Protein AF-A0A9E2MH37-F1 (afdb_monomer)

Solvent-accessible surface area (backbone atoms only — not comparable to full-atom values): 10473 Å² total; per-residue (Å²): 138,88,81,86,79,82,86,85,79,84,89,82,86,85,84,82,79,88,88,83,89,82,84,88,80,89,83,83,90,79,82,88,80,90,77,91,71,89,68,90,74,70,80,74,76,79,73,67,48,68,71,55,47,51,51,52,42,48,53,53,42,53,53,43,52,52,53,42,52,54,51,50,53,52,41,57,53,45,51,58,47,42,74,74,39,64,91,50,74,65,30,55,50,49,54,51,50,44,55,54,50,52,52,49,44,52,53,46,51,49,52,47,54,52,47,52,50,52,53,51,50,55,51,52,53,52,52,52,53,52,51,52,54,49,52,62,59,67,69,58,78,76,77,78,82,86,86,73,88,79,84,86,84,77,91,81,90,80,135

Secondary structure (DSSP, 8-state):
-----PPP-----------------PPPP--------------------HHHHHHHHHHHHHHHHHHHHHHHHHHHHHHHHHHHSPTTHHHHHHHHHHHHHHHHHHHHHHHHHHHHHHHHHHHHHHHHHHHHHHHHHHT--------------------

Sequence (159 aa):
MLKHKAPFLAMLLISSAMVTGCSSHKAVPASQTETTRSIEKEKPVTSISVPAAAKEVTAKNTKLASNIADAQAKMAQLDAKIEQTPPGAEKAKLVKEEIVLEKHIEALRGKQIDNAKVYKEVGQENTKKLAKLREESAGNPRASEDKNGSAPDGNQTAG

Foldseek 3Di:
DDDDDDDDDDDDDDDDDDDDDDDDDDDDDDDDDDDDDDPPDDPPPCLCPLVNLVVVLVVLVVVLVVVLVVLVVVLVVLVVVLVVDDDDPVNVVSVVVSVVSVVVSVVSVVVNVVSVVVSVVSVVVVVVVVVVVVCVVVPDPPDDDDDDDDDDPDDDDDD

Nearest PDB structures (folds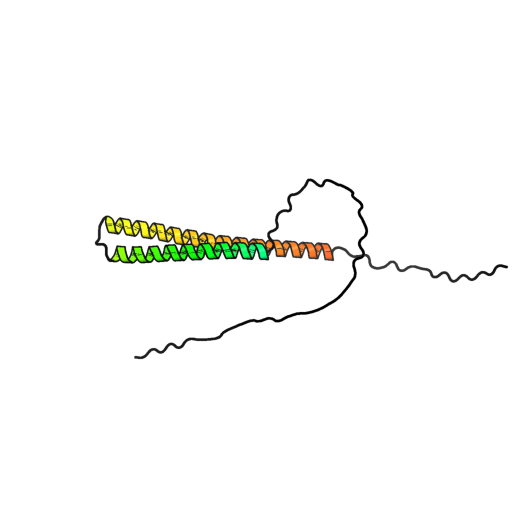eek):
  5j9q-assembly1_H  TM=7.935E-01  e=7.340E-01  Saccharomyces cerevisiae S288C
  4ilo-assembly1_A  TM=6.795E-01  e=1.631E+00  Chlamydia trachomatis L2/434/Bu
  6wa9-assembly1_N  TM=7.319E-01  e=3.014E+00  Chlamydia pneumoniae
  6g6w-assembly1_B  TM=4.743E-01  e=7.122E+00  Bos taurus

pLDDT: mean 71.61, std 22.78, range [35.25, 97.81]

Mean predicted aligned error: 18.94 Å

Radius of gyration: 34.15 Å; Cα contacts (8 Å, |Δi|>4): 41; chains: 1; bounding box: 87×54×104 Å

Structure (mmCIF, N/CA/C/O backbone):
data_AF-A0A9E2MH37-F1
#
_entry.id   AF-A0A9E2MH37-F1
#
loop_
_atom_site.group_PDB
_atom_site.id
_atom_site.type_symbol
_atom_site.label_atom_id
_atom_site.label_alt_id
_atom_site.label_comp_id
_atom_site.label_asym_id
_atom_site.label_entity_id
_atom_site.label_seq_id
_atom_site.pdbx_PDB_ins_code
_atom_site.Cartn_x
_atom_site.Cartn_y
_atom_site.Cartn_z
_atom_site.occupancy
_atom_site.B_iso_or_equiv
_atom_site.auth_seq_id
_atom_site.auth_comp_id
_atom_site.auth_asym_id
_atom_site.auth_atom_id
_atom_site.pdbx_PDB_model_num
ATOM 1 N N . MET A 1 1 ? 13.140 -26.621 29.641 1.00 43.19 1 MET A N 1
ATOM 2 C CA . MET A 1 1 ? 13.328 -26.927 28.204 1.00 43.19 1 MET A CA 1
ATOM 3 C C . MET A 1 1 ? 13.819 -25.669 27.494 1.00 43.19 1 MET A C 1
ATOM 5 O O . MET A 1 1 ? 13.011 -24.827 27.125 1.00 43.19 1 MET A O 1
ATOM 9 N N . LEU A 1 2 ? 15.141 -25.498 27.387 1.00 37.75 2 LEU A N 1
ATOM 10 C CA . LEU A 1 2 ? 15.773 -24.362 26.708 1.00 37.75 2 LEU A CA 1
ATOM 11 C C . LEU A 1 2 ? 15.747 -24.598 25.193 1.00 37.75 2 LEU A C 1
ATOM 13 O O . LEU A 1 2 ? 16.305 -25.581 24.714 1.00 37.75 2 LEU A O 1
ATOM 17 N N . LYS A 1 3 ? 15.120 -23.693 24.438 1.00 51.38 3 LYS A N 1
ATOM 18 C CA . LYS A 1 3 ? 15.239 -23.640 22.976 1.00 51.38 3 LYS A CA 1
ATOM 19 C C . LYS A 1 3 ? 16.159 -22.478 22.611 1.00 51.38 3 LYS A C 1
ATOM 21 O O . LYS A 1 3 ? 15.710 -21.344 22.486 1.00 51.38 3 LYS A O 1
ATOM 26 N N . HIS A 1 4 ? 17.444 -22.775 22.441 1.00 43.31 4 HIS A N 1
ATOM 27 C CA . HIS A 1 4 ? 18.365 -21.899 21.726 1.00 43.31 4 HIS A CA 1
ATOM 28 C C . HIS A 1 4 ? 18.006 -21.913 20.234 1.00 43.31 4 HIS A C 1
ATOM 30 O O . HIS A 1 4 ? 17.962 -22.973 19.613 1.00 43.31 4 HIS A O 1
ATOM 36 N N . LYS A 1 5 ? 17.773 -20.737 19.650 1.00 50.81 5 LYS A N 1
ATOM 37 C CA . LYS A 1 5 ? 17.870 -20.518 18.203 1.00 50.81 5 LYS A CA 1
ATOM 38 C C . LYS A 1 5 ? 18.915 -19.431 17.987 1.00 50.81 5 LYS A C 1
ATOM 40 O O . LYS A 1 5 ? 18.668 -18.268 18.286 1.00 50.81 5 LYS A O 1
ATOM 45 N N . ALA A 1 6 ? 20.099 -19.844 17.547 1.00 58.19 6 ALA A N 1
ATOM 46 C CA . ALA A 1 6 ? 21.148 -18.942 17.093 1.00 58.19 6 ALA A CA 1
ATOM 47 C C . ALA A 1 6 ? 20.837 -18.429 15.667 1.00 58.19 6 ALA A C 1
ATOM 49 O O . ALA A 1 6 ? 20.182 -19.141 14.899 1.00 58.19 6 ALA A O 1
ATOM 50 N N . PRO A 1 7 ? 21.298 -17.218 15.307 1.00 56.91 7 PRO A N 1
ATOM 51 C CA . PRO A 1 7 ? 21.114 -16.626 13.985 1.00 56.91 7 PRO A CA 1
ATOM 52 C C . PRO A 1 7 ? 22.139 -17.161 12.966 1.00 56.91 7 PRO A C 1
ATOM 54 O O . PRO A 1 7 ? 23.346 -17.089 13.184 1.00 56.91 7 PRO A O 1
ATOM 57 N N . PHE A 1 8 ? 21.652 -17.660 11.830 1.00 52.03 8 PHE A N 1
ATOM 58 C CA . PHE A 1 8 ? 22.404 -17.750 10.569 1.00 52.03 8 PHE A CA 1
ATOM 59 C C . PHE A 1 8 ? 22.256 -16.409 9.827 1.00 52.03 8 PHE A C 1
ATOM 61 O O . PHE A 1 8 ? 21.191 -15.808 9.912 1.00 52.03 8 PHE A O 1
ATOM 68 N N . LEU A 1 9 ? 23.149 -15.896 8.983 1.00 43.19 9 LEU A N 1
ATOM 69 C CA . LEU A 1 9 ? 24.560 -16.090 8.632 1.00 43.19 9 LEU A CA 1
ATOM 70 C C . LEU A 1 9 ? 24.765 -15.124 7.431 1.00 43.19 9 LEU A C 1
ATOM 72 O O . LEU A 1 9 ? 23.869 -14.998 6.601 1.00 43.19 9 LEU A O 1
ATOM 76 N N . ALA A 1 10 ? 25.947 -14.512 7.324 1.00 53.75 10 ALA A N 1
ATOM 77 C CA . ALA A 1 10 ? 26.584 -14.012 6.091 1.00 53.75 10 ALA A CA 1
ATOM 78 C C . ALA A 1 10 ? 26.027 -12.769 5.345 1.00 53.75 10 ALA A C 1
ATOM 80 O O . ALA A 1 10 ? 25.264 -12.834 4.387 1.00 53.75 10 ALA A O 1
ATOM 81 N N . MET A 1 11 ? 26.581 -11.624 5.748 1.00 48.88 11 MET A N 1
ATOM 82 C CA . MET A 1 11 ? 27.303 -10.629 4.933 1.00 48.88 11 MET A CA 1
ATOM 83 C C . MET A 1 11 ? 27.568 -10.983 3.445 1.00 48.88 11 MET A C 1
ATOM 85 O O . MET A 1 11 ? 28.256 -11.960 3.154 1.00 48.88 11 MET A O 1
ATOM 89 N N . LEU A 1 12 ? 27.161 -10.106 2.514 1.00 44.97 12 LEU A N 1
ATOM 90 C CA . LEU A 1 12 ? 27.757 -10.014 1.172 1.00 44.97 12 LEU A CA 1
ATOM 91 C C . LEU A 1 12 ? 27.866 -8.537 0.741 1.00 44.97 12 LEU A C 1
ATOM 93 O O . LEU A 1 12 ? 26.934 -7.957 0.187 1.00 44.97 12 LEU A O 1
ATOM 97 N N . LEU A 1 13 ? 29.014 -7.920 1.034 1.00 53.31 13 LEU A N 1
ATOM 98 C CA . LEU A 1 13 ? 29.428 -6.633 0.468 1.00 53.31 13 LEU A CA 1
ATOM 99 C C . LEU A 1 13 ? 30.118 -6.901 -0.871 1.00 53.31 13 LEU A C 1
ATOM 101 O O . LEU A 1 13 ? 31.228 -7.428 -0.892 1.00 53.31 13 LEU A O 1
ATOM 105 N N . ILE A 1 14 ? 29.487 -6.522 -1.981 1.00 59.81 14 ILE A N 1
ATOM 106 C CA . ILE A 1 14 ? 30.156 -6.487 -3.285 1.00 59.81 14 ILE A CA 1
ATOM 107 C C . ILE A 1 14 ? 30.589 -5.045 -3.546 1.00 59.81 14 ILE A C 1
ATOM 109 O O . ILE A 1 14 ? 29.837 -4.226 -4.069 1.00 59.81 14 ILE A O 1
ATOM 113 N N . SER A 1 15 ? 31.824 -4.753 -3.146 1.00 46.28 15 SER A N 1
ATOM 114 C CA . SER A 1 15 ? 32.597 -3.615 -3.631 1.00 46.28 15 SER A CA 1
ATOM 115 C C . SER A 1 15 ? 33.253 -4.020 -4.948 1.00 46.28 15 SER A C 1
ATOM 117 O O . SER A 1 15 ? 34.072 -4.938 -4.966 1.00 46.28 15 SER A O 1
ATOM 119 N N . SER A 1 16 ? 32.937 -3.338 -6.046 1.00 58.25 16 SER A N 1
ATOM 120 C CA . SER A 1 16 ? 33.709 -3.451 -7.287 1.00 58.25 16 SER A CA 1
ATOM 121 C C . SER A 1 16 ? 34.415 -2.135 -7.568 1.00 58.25 16 SER A C 1
ATOM 123 O O . SER A 1 16 ? 33.797 -1.085 -7.732 1.00 58.25 16 SER A O 1
ATOM 125 N N . ALA A 1 17 ? 35.738 -2.240 -7.545 1.00 51.97 17 ALA A N 1
ATOM 126 C CA . ALA A 1 17 ? 36.703 -1.193 -7.780 1.00 51.97 17 ALA A CA 1
ATOM 127 C C . ALA A 1 17 ? 36.814 -0.819 -9.268 1.00 51.97 17 ALA A C 1
ATOM 129 O O . ALA A 1 17 ? 36.586 -1.634 -10.156 1.00 51.97 17 ALA A O 1
ATOM 130 N N . MET A 1 18 ? 37.184 0.446 -9.458 1.00 50.47 18 MET A N 1
ATOM 131 C CA . MET A 1 18 ? 37.967 1.080 -10.526 1.00 50.47 18 MET A CA 1
ATOM 132 C C . MET A 1 18 ? 38.245 0.317 -11.832 1.00 50.47 18 MET A C 1
ATOM 134 O O . MET A 1 18 ? 38.876 -0.735 -11.837 1.00 50.47 18 MET A O 1
ATOM 138 N N . VAL A 1 19 ? 37.970 1.001 -12.950 1.00 51.16 19 VAL A N 1
ATOM 139 C CA . VAL A 1 19 ? 38.765 0.894 -14.183 1.00 51.16 19 VAL A CA 1
ATOM 140 C C . VAL A 1 19 ? 39.130 2.305 -14.654 1.00 51.16 19 VAL A C 1
ATOM 142 O O . VAL A 1 19 ? 38.273 3.178 -14.782 1.00 51.16 19 VAL A O 1
ATOM 145 N N . THR A 1 20 ? 40.427 2.499 -14.871 1.00 55.19 20 THR A N 1
ATOM 146 C CA . THR A 1 20 ? 41.116 3.722 -15.303 1.00 55.19 20 THR A CA 1
ATOM 147 C C . THR A 1 20 ? 41.512 3.608 -16.782 1.00 55.19 20 THR A C 1
ATOM 149 O O . THR A 1 20 ? 41.825 2.511 -17.235 1.00 55.19 20 THR A O 1
ATOM 152 N N . GLY A 1 21 ? 41.630 4.750 -17.476 1.00 42.91 21 GLY A N 1
ATOM 153 C CA . GLY A 1 21 ? 42.411 4.925 -18.721 1.00 42.91 21 GLY A CA 1
ATOM 154 C C . GLY A 1 21 ? 41.596 4.758 -20.012 1.00 42.91 21 GLY A C 1
ATOM 155 O O . GLY A 1 21 ? 40.699 3.934 -20.063 1.00 42.91 21 GLY A O 1
ATOM 156 N N . CYS A 1 22 ? 41.791 5.494 -21.110 1.00 41.84 22 CYS A N 1
ATOM 157 C CA . CYS A 1 22 ? 42.928 6.258 -21.635 1.00 41.84 22 CYS A CA 1
ATOM 158 C C . CYS A 1 22 ? 42.378 7.296 -22.651 1.00 41.84 22 CYS A C 1
ATOM 160 O O . CYS A 1 22 ? 41.417 7.016 -23.354 1.00 41.84 22 CYS A O 1
ATOM 162 N N . SER A 1 23 ? 42.860 8.541 -22.642 1.00 38.47 23 SER A N 1
ATOM 163 C CA . SER A 1 23 ? 43.873 9.087 -23.571 1.00 38.47 23 SER A CA 1
ATOM 164 C C . SER A 1 23 ? 43.303 9.831 -24.793 1.00 38.47 23 SER A C 1
ATOM 166 O O . SER A 1 23 ? 42.670 9.257 -25.669 1.00 38.47 23 SER A O 1
ATOM 168 N N . SER A 1 24 ? 43.593 11.135 -24.793 1.00 48.75 24 SER A N 1
ATOM 169 C CA . SER A 1 24 ? 43.932 12.041 -25.898 1.00 48.75 24 SER A CA 1
ATOM 170 C C . SER A 1 24 ? 43.345 11.828 -27.300 1.00 48.75 24 SER A C 1
ATOM 172 O O . SER A 1 24 ? 43.798 10.971 -28.048 1.00 48.75 24 SER A O 1
ATOM 174 N N . HIS A 1 25 ? 42.570 12.818 -27.758 1.00 41.16 25 HIS A N 1
ATOM 175 C CA . HIS A 1 25 ? 42.957 13.565 -28.960 1.00 41.16 25 HIS A CA 1
ATOM 176 C C . HIS A 1 25 ? 42.370 14.986 -28.960 1.00 41.16 25 HIS A C 1
ATOM 178 O O . HIS A 1 25 ? 41.206 15.202 -28.635 1.00 41.16 25 HIS A O 1
ATOM 184 N N . LYS A 1 26 ? 43.225 15.958 -29.303 1.00 41.94 26 LYS A N 1
ATOM 185 C CA . LYS A 1 26 ? 42.907 17.380 -29.496 1.00 41.94 26 LYS A CA 1
ATOM 186 C C . LYS A 1 26 ? 41.734 17.568 -30.469 1.00 41.94 26 LYS A C 1
ATOM 188 O O . LYS A 1 26 ? 41.799 17.062 -31.585 1.00 41.94 26 LYS A O 1
ATOM 193 N N . ALA A 1 27 ? 40.754 18.388 -30.094 1.00 35.25 27 ALA A N 1
ATOM 194 C CA . ALA A 1 27 ? 39.789 18.971 -31.023 1.00 35.25 27 ALA A CA 1
ATOM 195 C C . ALA A 1 27 ? 40.255 20.379 -31.431 1.00 35.25 27 ALA A C 1
ATOM 197 O O . ALA A 1 27 ? 40.426 21.257 -30.585 1.00 35.25 27 ALA A O 1
ATOM 198 N N . VAL A 1 28 ? 40.480 20.573 -32.729 1.00 39.53 28 VAL A N 1
ATOM 199 C CA . VAL A 1 28 ? 40.581 21.887 -33.381 1.00 39.53 28 VAL A CA 1
ATOM 200 C C . VAL A 1 28 ? 39.150 22.361 -33.680 1.00 39.53 28 VAL A C 1
ATOM 202 O O . VAL A 1 28 ? 38.381 21.564 -34.220 1.00 39.53 28 VAL A O 1
ATOM 205 N N . PRO A 1 29 ? 38.755 23.607 -33.354 1.00 52.06 29 PRO A N 1
ATOM 206 C CA . PRO A 1 29 ? 37.432 24.125 -33.677 1.00 52.06 29 PRO A CA 1
ATOM 207 C C . PRO A 1 29 ? 37.466 24.916 -34.994 1.00 52.06 29 PRO A C 1
ATOM 209 O O . PRO A 1 29 ? 38.261 25.837 -35.150 1.00 52.06 29 PRO A O 1
ATOM 212 N N . ALA A 1 30 ? 36.577 24.589 -35.928 1.00 41.38 30 ALA A N 1
ATOM 213 C CA . ALA A 1 30 ? 36.190 25.459 -37.042 1.00 41.38 30 ALA A CA 1
ATOM 214 C C . ALA A 1 30 ? 34.795 25.009 -37.498 1.00 41.38 30 ALA A C 1
ATOM 216 O O . ALA A 1 30 ? 34.605 23.878 -37.922 1.00 41.38 30 ALA A O 1
ATOM 217 N N . SER A 1 31 ? 33.761 25.758 -37.131 1.00 36.47 31 SER A N 1
ATOM 218 C CA . SER A 1 31 ? 33.205 26.870 -37.912 1.00 36.47 31 SER A CA 1
ATOM 219 C C . SER A 1 31 ? 32.026 26.391 -38.757 1.00 36.47 31 SER A C 1
ATOM 221 O O . SER A 1 31 ? 32.185 25.759 -39.793 1.00 36.47 31 SER A O 1
ATOM 223 N N . GLN A 1 32 ? 30.850 26.694 -38.211 1.00 49.16 32 GLN A N 1
ATOM 224 C CA . GLN A 1 32 ? 29.561 26.971 -38.838 1.00 49.16 32 GLN A CA 1
ATOM 225 C C . GLN A 1 32 ? 29.424 26.693 -40.343 1.00 49.16 32 GLN A C 1
ATOM 227 O O . GLN A 1 32 ? 30.044 27.347 -41.175 1.00 49.16 32 GLN A O 1
ATOM 232 N N . THR A 1 33 ? 28.441 25.860 -40.673 1.00 37.53 33 THR A N 1
ATOM 233 C CA . THR A 1 33 ? 27.469 26.202 -41.716 1.00 37.53 33 THR A CA 1
ATOM 234 C C . THR A 1 33 ? 26.076 25.948 -41.151 1.00 37.53 33 THR A C 1
ATOM 236 O O . THR A 1 33 ? 25.713 24.826 -40.801 1.00 37.53 33 THR A O 1
ATOM 239 N N . GLU A 1 34 ? 25.317 27.028 -40.987 1.00 45.56 34 GLU A N 1
ATOM 240 C CA . GLU A 1 34 ? 23.876 26.963 -40.799 1.00 45.56 34 GLU A CA 1
ATOM 241 C C . GLU A 1 34 ? 23.245 26.352 -42.053 1.00 45.56 34 GLU A C 1
ATOM 243 O O . GLU A 1 34 ? 23.483 26.790 -43.177 1.00 45.56 34 GLU A O 1
ATOM 248 N N . THR A 1 35 ? 22.391 25.353 -41.869 1.00 36.28 35 THR A N 1
ATOM 249 C CA . THR A 1 35 ? 21.273 25.114 -42.779 1.00 36.28 35 THR A CA 1
ATOM 250 C C . THR A 1 35 ? 20.094 24.680 -41.935 1.00 36.28 35 THR A C 1
ATOM 252 O O . THR A 1 35 ? 19.975 23.540 -41.488 1.00 36.28 35 THR A O 1
ATOM 255 N N . THR A 1 36 ? 19.227 25.652 -41.692 1.00 46.25 36 THR A N 1
ATOM 256 C CA . THR A 1 36 ? 17.912 25.495 -41.097 1.00 46.25 36 THR A CA 1
ATOM 257 C C . THR A 1 36 ? 17.077 24.594 -42.000 1.00 46.25 36 THR A C 1
ATOM 259 O O . THR A 1 36 ? 16.670 24.985 -43.092 1.00 46.25 36 THR A O 1
ATOM 262 N N . ARG A 1 37 ? 16.779 23.382 -41.533 1.00 41.44 37 ARG A N 1
ATOM 263 C CA . ARG A 1 37 ? 15.607 22.637 -41.990 1.00 41.44 37 ARG A CA 1
ATOM 264 C C . ARG A 1 37 ? 14.744 22.378 -40.767 1.00 41.44 37 ARG A C 1
ATOM 266 O O . ARG A 1 37 ? 15.062 21.517 -39.953 1.00 41.44 37 ARG A O 1
ATOM 273 N N . SER A 1 38 ? 13.682 23.169 -40.631 1.00 46.72 38 SER A N 1
ATOM 274 C CA . SER A 1 38 ? 12.602 22.906 -39.684 1.00 46.72 38 SER A CA 1
ATOM 275 C C . SER A 1 38 ? 12.079 21.494 -39.913 1.00 46.72 38 SER A C 1
ATOM 277 O O . SER A 1 38 ? 11.436 21.222 -40.926 1.00 46.72 38 SER A O 1
ATOM 279 N N . ILE A 1 39 ? 12.358 20.603 -38.967 1.00 49.25 39 ILE A N 1
ATOM 280 C CA . ILE A 1 39 ? 11.606 19.368 -38.783 1.00 49.25 39 ILE A CA 1
ATOM 281 C C . ILE A 1 39 ? 10.730 19.608 -37.556 1.00 49.25 39 ILE A C 1
ATOM 283 O O . ILE A 1 39 ? 11.058 19.249 -36.429 1.00 49.25 39 ILE A O 1
ATOM 287 N N . GLU A 1 40 ? 9.617 20.302 -37.774 1.00 48.38 40 GLU A N 1
ATOM 288 C CA . GLU A 1 40 ? 8.468 20.179 -36.889 1.00 48.38 40 GLU A CA 1
ATOM 289 C C . GLU A 1 40 ? 7.845 18.809 -37.184 1.00 48.38 40 GLU A C 1
ATOM 291 O O . GLU A 1 40 ? 7.223 18.636 -38.230 1.00 48.38 40 GLU A O 1
ATOM 296 N N . LYS A 1 41 ? 8.152 17.831 -36.318 1.00 46.25 41 LYS A N 1
ATOM 297 C CA . LYS A 1 41 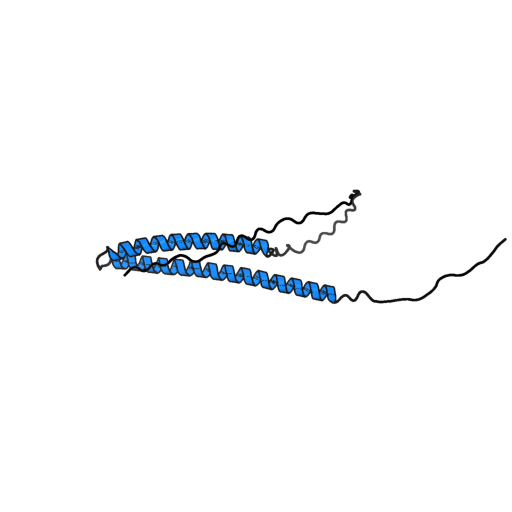? 7.634 16.447 -36.166 1.00 46.25 41 LYS A CA 1
ATOM 298 C C . LYS A 1 41 ? 8.831 15.622 -35.683 1.00 46.25 41 LYS A C 1
ATOM 300 O O . LYS A 1 41 ? 9.810 15.493 -36.394 1.00 46.25 41 LYS A O 1
ATOM 305 N N . GLU A 1 42 ? 8.898 15.084 -34.483 1.00 39.97 42 GLU A N 1
ATOM 306 C CA . GLU A 1 42 ? 7.895 14.673 -33.517 1.00 39.97 42 GLU A CA 1
ATOM 307 C C . GLU A 1 42 ? 8.454 15.022 -32.133 1.00 39.97 42 GLU A C 1
ATOM 309 O O . GLU A 1 42 ? 9.674 15.074 -31.950 1.00 39.97 42 GLU A O 1
ATOM 314 N N . LYS A 1 43 ? 7.591 15.245 -31.133 1.00 39.62 43 LYS A N 1
ATOM 315 C CA . LYS A 1 43 ? 8.041 15.163 -29.736 1.00 39.62 43 LYS A CA 1
ATOM 316 C C . LYS A 1 43 ? 8.866 13.878 -29.618 1.00 39.62 43 LYS A C 1
ATOM 318 O O . LYS A 1 43 ? 8.321 12.837 -29.993 1.00 39.62 43 LYS A O 1
ATOM 323 N N . PRO A 1 44 ? 10.115 13.904 -29.116 1.00 39.09 44 PRO A N 1
ATOM 324 C CA . PRO A 1 44 ? 10.776 12.659 -28.783 1.00 39.09 44 PRO A CA 1
ATOM 325 C C . PRO A 1 44 ? 9.819 11.946 -27.838 1.00 39.09 44 PRO A C 1
ATOM 327 O O . PRO A 1 44 ? 9.481 12.484 -26.782 1.00 39.09 44 PRO A O 1
ATOM 330 N N . VAL A 1 45 ? 9.297 10.791 -28.263 1.00 47.50 45 VAL A N 1
ATOM 331 C CA . VAL A 1 45 ? 8.659 9.858 -27.344 1.00 47.50 45 VAL A CA 1
ATOM 332 C C . VAL A 1 45 ? 9.716 9.678 -26.281 1.00 47.50 45 VAL A C 1
ATOM 334 O O . VAL A 1 45 ? 10.787 9.146 -26.573 1.00 47.50 45 VAL A O 1
ATOM 337 N N . THR A 1 46 ? 9.478 10.259 -25.109 1.00 44.12 46 THR A N 1
ATOM 338 C CA . THR A 1 46 ? 10.405 10.226 -23.994 1.00 44.12 46 THR A CA 1
ATOM 339 C C . THR A 1 46 ? 10.446 8.770 -23.572 1.00 44.12 46 THR A C 1
ATOM 341 O O . THR A 1 46 ? 9.692 8.335 -22.708 1.00 44.12 46 THR A O 1
ATOM 344 N N . SER A 1 47 ? 11.252 7.969 -24.267 1.00 52.19 47 SER A N 1
ATOM 345 C CA . SER A 1 47 ? 11.552 6.608 -23.892 1.00 52.19 47 SER A CA 1
ATOM 346 C C . SER A 1 47 ? 12.319 6.765 -22.600 1.00 52.19 47 SER A C 1
ATOM 348 O O . SER A 1 47 ? 13.516 7.062 -22.605 1.00 52.19 47 SER A O 1
ATOM 350 N N . ILE A 1 48 ? 11.593 6.703 -21.488 1.00 56.81 48 ILE A N 1
ATOM 351 C CA . ILE A 1 48 ? 12.184 6.705 -20.166 1.00 56.81 48 ILE A CA 1
ATOM 352 C C . ILE A 1 48 ? 13.210 5.576 -20.208 1.00 56.81 48 ILE A C 1
ATOM 354 O O . ILE A 1 48 ? 12.866 4.412 -20.426 1.00 56.81 48 ILE A O 1
ATOM 358 N N . SER A 1 49 ? 14.488 5.935 -20.106 1.00 65.69 49 SER A N 1
ATOM 359 C CA . SER A 1 49 ? 15.553 4.945 -20.101 1.00 65.69 49 SER A CA 1
ATOM 360 C C . SER A 1 49 ? 15.291 3.974 -18.947 1.00 65.69 49 SER A C 1
ATOM 362 O O . SER A 1 49 ? 14.778 4.380 -17.902 1.00 65.69 49 SER A O 1
ATOM 364 N N . VAL A 1 50 ? 15.630 2.689 -19.105 1.00 68.00 50 VAL A N 1
ATOM 365 C CA . VAL A 1 50 ? 15.449 1.680 -18.038 1.00 68.00 50 VAL A CA 1
ATOM 366 C C . VAL A 1 50 ? 15.940 2.186 -16.665 1.00 68.00 50 VAL A C 1
ATOM 368 O O . VAL A 1 50 ? 15.214 2.008 -15.686 1.00 68.00 50 VAL A O 1
ATOM 371 N N . PRO A 1 51 ? 17.085 2.898 -16.559 1.00 74.38 51 PRO A N 1
ATOM 372 C CA . PRO A 1 51 ? 17.521 3.487 -15.292 1.00 74.38 51 PRO A CA 1
ATOM 373 C C . PRO A 1 51 ? 16.581 4.560 -14.723 1.00 74.38 51 PRO A C 1
ATOM 375 O O . PRO A 1 51 ? 16.410 4.640 -13.508 1.00 74.38 51 PRO A O 1
ATOM 378 N N . ALA A 1 52 ? 15.972 5.397 -15.567 1.00 75.19 52 ALA A N 1
ATOM 379 C CA . ALA A 1 52 ? 15.015 6.410 -15.129 1.00 75.19 52 ALA A CA 1
ATOM 380 C C . ALA A 1 52 ? 13.690 5.773 -14.670 1.00 75.19 52 ALA A C 1
ATOM 382 O O . ALA A 1 52 ? 13.175 6.136 -13.612 1.00 75.19 52 ALA A O 1
ATOM 383 N N . ALA A 1 53 ? 13.209 4.749 -15.383 1.00 75.62 53 ALA A N 1
ATOM 384 C CA . ALA A 1 53 ? 12.017 3.992 -15.002 1.00 75.62 53 ALA A CA 1
ATOM 385 C C . ALA A 1 53 ? 12.237 3.223 -13.688 1.00 75.62 53 ALA A C 1
ATOM 387 O O . ALA A 1 53 ? 11.362 3.208 -12.825 1.00 75.62 53 ALA A O 1
ATOM 388 N N . ALA A 1 54 ? 13.432 2.649 -13.492 1.00 80.94 54 ALA A N 1
ATOM 389 C CA . ALA A 1 54 ? 13.812 1.979 -12.248 1.00 80.94 54 ALA A CA 1
ATOM 390 C C . ALA A 1 54 ? 13.761 2.934 -11.047 1.00 80.94 54 ALA A C 1
ATOM 392 O O . ALA A 1 54 ? 13.195 2.597 -10.004 1.00 80.94 54 ALA A O 1
ATOM 393 N N . LYS A 1 55 ? 14.327 4.140 -11.190 1.00 86.38 55 LYS A N 1
ATOM 394 C CA . LYS A 1 55 ? 14.335 5.155 -10.126 1.00 86.38 55 LYS A CA 1
ATOM 395 C C . LYS A 1 55 ? 12.926 5.621 -9.771 1.00 86.38 55 LYS A C 1
ATOM 397 O O . LYS A 1 55 ? 12.600 5.717 -8.590 1.00 86.38 55 LYS A O 1
ATOM 402 N N . GLU A 1 56 ? 12.088 5.870 -10.772 1.00 86.75 56 GLU A N 1
ATOM 403 C CA . GLU A 1 56 ? 10.706 6.300 -10.561 1.00 86.75 56 GLU A CA 1
ATOM 404 C C . GLU A 1 56 ? 9.866 5.214 -9.872 1.00 86.75 56 GLU A C 1
ATOM 406 O O . GLU A 1 56 ? 9.176 5.493 -8.891 1.00 86.75 56 GLU A O 1
ATOM 411 N N . VAL A 1 57 ? 9.966 3.962 -10.331 1.00 88.50 57 VAL A N 1
ATOM 412 C CA . VAL A 1 57 ? 9.279 2.816 -9.715 1.00 88.50 57 VAL A CA 1
ATOM 413 C C . VAL A 1 57 ? 9.751 2.603 -8.280 1.00 88.50 57 VAL A C 1
ATOM 415 O O . VAL A 1 57 ? 8.926 2.391 -7.393 1.00 88.50 57 VAL A O 1
ATOM 418 N N . THR A 1 58 ? 11.055 2.733 -8.025 1.00 88.44 58 THR A N 1
ATOM 419 C CA . THR A 1 58 ? 11.615 2.642 -6.670 1.00 88.44 58 THR A CA 1
ATOM 420 C C . THR A 1 58 ? 11.034 3.729 -5.769 1.00 88.44 58 THR A C 1
ATOM 422 O O . THR A 1 58 ? 10.510 3.414 -4.706 1.00 88.44 58 THR A O 1
ATOM 425 N N . ALA A 1 59 ? 11.030 4.992 -6.206 1.00 90.94 59 ALA A N 1
ATOM 426 C CA . ALA A 1 59 ? 10.474 6.096 -5.424 1.00 90.94 59 ALA A CA 1
ATOM 427 C C . ALA A 1 59 ? 8.975 5.909 -5.129 1.00 90.94 59 ALA A C 1
ATOM 429 O O . ALA A 1 59 ? 8.533 6.091 -3.990 1.00 90.94 59 ALA A O 1
ATOM 430 N N . LYS A 1 60 ? 8.190 5.491 -6.133 1.00 92.81 60 LYS A N 1
ATOM 431 C CA . LYS A 1 60 ? 6.763 5.181 -5.962 1.00 92.81 60 LYS A CA 1
ATOM 432 C C . LYS A 1 60 ? 6.553 4.036 -4.973 1.00 92.81 60 LYS A C 1
ATOM 434 O O . LYS A 1 60 ? 5.705 4.153 -4.090 1.00 92.81 60 LYS A O 1
ATOM 439 N N . ASN A 1 61 ? 7.335 2.963 -5.076 1.00 92.44 61 ASN A N 1
ATOM 440 C CA . ASN A 1 61 ? 7.224 1.811 -4.185 1.00 92.44 61 ASN A CA 1
ATOM 441 C C . ASN A 1 61 ? 7.647 2.134 -2.751 1.00 92.44 61 ASN A C 1
ATOM 443 O O . ASN A 1 61 ? 6.973 1.681 -1.830 1.00 92.44 61 ASN A O 1
ATOM 447 N N . THR A 1 62 ? 8.674 2.964 -2.547 1.00 93.69 62 THR A N 1
ATOM 448 C CA . THR A 1 62 ? 9.058 3.461 -1.217 1.00 93.69 62 THR A CA 1
ATOM 449 C C . THR A 1 62 ? 7.923 4.259 -0.580 1.00 93.69 62 THR A C 1
ATOM 451 O O . THR A 1 62 ? 7.571 4.021 0.574 1.00 93.69 62 THR A O 1
ATOM 454 N N . LYS A 1 63 ? 7.283 5.157 -1.341 1.00 95.12 63 LYS A N 1
ATOM 455 C CA . LYS A 1 63 ? 6.123 5.915 -0.849 1.00 95.12 63 LYS A CA 1
ATOM 456 C C . LYS A 1 63 ? 4.944 5.000 -0.505 1.00 95.12 63 LYS A C 1
ATOM 458 O O . LYS A 1 63 ? 4.318 5.175 0.535 1.00 95.12 63 LYS A O 1
ATOM 463 N N . LEU A 1 64 ? 4.650 4.012 -1.352 1.00 96.31 64 LEU A N 1
ATOM 464 C CA . LEU A 1 64 ? 3.598 3.027 -1.081 1.00 96.31 64 LEU A CA 1
ATOM 465 C C . LEU A 1 64 ? 3.910 2.184 0.160 1.00 96.31 64 LEU A C 1
ATOM 467 O O . LEU A 1 64 ? 3.007 1.949 0.954 1.00 96.31 64 LEU A O 1
ATOM 471 N N . ALA A 1 65 ? 5.166 1.778 0.357 1.00 94.75 65 ALA A N 1
ATOM 472 C CA . ALA A 1 65 ? 5.588 1.027 1.536 1.00 94.75 65 ALA A CA 1
ATOM 473 C C . ALA A 1 65 ? 5.382 1.832 2.827 1.00 94.75 65 ALA A C 1
ATOM 475 O O . ALA A 1 65 ? 4.839 1.293 3.787 1.00 94.75 65 ALA A O 1
ATOM 476 N N . SER A 1 66 ? 5.727 3.126 2.822 1.00 97.31 66 SER A N 1
ATOM 477 C CA . SER A 1 66 ? 5.441 4.029 3.946 1.00 97.31 66 SER A CA 1
ATOM 478 C C . SER A 1 66 ? 3.942 4.097 4.240 1.00 97.31 66 SER A C 1
ATOM 480 O O . SER A 1 66 ? 3.526 3.867 5.368 1.00 97.31 66 SER A O 1
ATOM 482 N N . ASN A 1 67 ? 3.115 4.323 3.214 1.00 97.00 67 ASN A N 1
ATOM 483 C CA . ASN A 1 67 ? 1.665 4.412 3.390 1.00 97.00 67 ASN A CA 1
ATOM 484 C C . ASN A 1 67 ? 1.049 3.102 3.912 1.00 97.00 67 ASN A C 1
ATOM 486 O O . ASN A 1 67 ? 0.100 3.136 4.692 1.00 97.00 67 ASN A O 1
ATOM 490 N N . ILE A 1 68 ? 1.566 1.947 3.471 1.00 96.50 68 ILE A N 1
ATOM 491 C CA . ILE A 1 68 ? 1.137 0.634 3.970 1.00 96.50 68 ILE A CA 1
ATOM 492 C C . ILE A 1 68 ? 1.502 0.495 5.447 1.00 96.50 68 ILE A C 1
ATOM 494 O O . ILE A 1 68 ? 0.648 0.088 6.227 1.00 96.50 68 ILE A O 1
ATOM 498 N N . ALA A 1 69 ? 2.726 0.858 5.836 1.00 97.00 69 ALA A N 1
ATOM 499 C CA . ALA A 1 69 ? 3.160 0.799 7.229 1.00 97.00 69 ALA A CA 1
ATOM 500 C C . ALA A 1 69 ? 2.301 1.704 8.130 1.00 97.00 69 ALA A C 1
ATOM 502 O O . ALA A 1 69 ? 1.840 1.263 9.182 1.00 97.00 69 ALA A O 1
ATOM 503 N N . ASP A 1 70 ? 2.002 2.927 7.684 1.00 97.25 70 ASP A N 1
ATOM 504 C CA . ASP A 1 70 ? 1.135 3.858 8.413 1.00 97.25 70 ASP A CA 1
ATOM 505 C C . ASP A 1 70 ? -0.295 3.315 8.567 1.00 97.25 70 ASP A C 1
ATOM 507 O O . ASP A 1 70 ? -0.904 3.424 9.634 1.00 97.25 70 ASP A O 1
ATOM 511 N N . ALA A 1 71 ? -0.845 2.708 7.511 1.00 96.94 71 ALA A N 1
ATOM 512 C CA . ALA A 1 71 ? -2.162 2.080 7.559 1.00 96.94 71 ALA A CA 1
ATOM 513 C C . ALA A 1 71 ? -2.172 0.850 8.482 1.00 96.94 71 ALA A C 1
ATOM 515 O O . ALA A 1 71 ? -3.092 0.696 9.277 1.00 96.94 71 ALA A O 1
ATOM 516 N N . GLN A 1 72 ? -1.131 0.017 8.450 1.00 97.38 72 GLN A N 1
ATOM 517 C CA . GLN A 1 72 ? -0.990 -1.130 9.351 1.00 97.38 72 GLN A CA 1
ATOM 518 C C . GLN A 1 72 ? -0.868 -0.702 10.818 1.00 97.38 72 GLN A C 1
ATOM 520 O O . GLN A 1 72 ? -1.455 -1.339 11.689 1.00 97.38 72 GLN A O 1
ATOM 525 N N . ALA A 1 73 ? -0.166 0.397 11.102 1.00 97.62 73 ALA A N 1
ATOM 526 C CA . ALA A 1 73 ? -0.074 0.943 12.453 1.00 97.62 73 ALA A CA 1
ATOM 527 C C . ALA A 1 73 ? -1.440 1.420 12.974 1.00 97.62 73 ALA A C 1
ATOM 529 O O . ALA A 1 73 ? -1.788 1.160 14.125 1.00 97.62 73 ALA A O 1
ATOM 530 N N . LYS A 1 74 ? -2.240 2.080 12.127 1.00 96.88 74 LYS A N 1
ATOM 531 C CA . LYS A 1 74 ? -3.620 2.469 12.466 1.00 96.88 74 LYS A CA 1
ATOM 532 C C . LYS A 1 74 ? -4.527 1.258 12.687 1.00 96.88 74 LYS A C 1
ATOM 534 O O . LYS A 1 74 ? -5.358 1.300 13.587 1.00 96.88 74 LYS A O 1
ATOM 539 N N . MET A 1 75 ? -4.343 0.196 11.905 1.00 97.06 75 MET A N 1
ATOM 540 C CA . MET A 1 75 ? -5.098 -1.051 12.041 1.00 97.06 75 MET A CA 1
ATOM 541 C C . MET A 1 75 ? -4.822 -1.694 13.398 1.00 97.06 75 MET A C 1
ATOM 543 O O . MET A 1 75 ? -5.743 -1.856 14.180 1.00 97.06 75 MET A O 1
ATOM 547 N N . ALA A 1 76 ? -3.550 -1.853 13.772 1.00 96.56 76 ALA A N 1
ATOM 548 C CA . ALA A 1 76 ? -3.183 -2.374 15.090 1.00 96.56 76 ALA A CA 1
ATOM 549 C C . ALA A 1 76 ? -3.754 -1.540 16.259 1.00 96.56 76 ALA A C 1
ATOM 551 O O . ALA A 1 76 ? -4.099 -2.078 17.311 1.00 96.56 76 ALA A O 1
ATOM 552 N N . GLN A 1 77 ? -3.874 -0.216 16.093 1.00 96.81 77 GLN A N 1
ATOM 553 C CA . GLN A 1 77 ? -4.536 0.642 17.083 1.00 96.81 77 GLN A CA 1
ATOM 554 C C . GLN A 1 77 ? -6.056 0.428 17.136 1.00 96.81 77 GLN A C 1
ATOM 556 O O . GLN A 1 77 ? -6.638 0.527 18.216 1.00 96.81 77 GLN A O 1
ATOM 561 N N . LEU A 1 78 ? -6.706 0.183 15.994 1.00 96.94 78 LEU A N 1
ATOM 562 C CA . LEU A 1 78 ? -8.129 -0.151 15.932 1.00 96.94 78 LEU A CA 1
ATOM 563 C C . LEU A 1 78 ? -8.397 -1.516 16.562 1.00 96.94 78 LEU A C 1
ATOM 565 O O . LEU A 1 78 ? -9.307 -1.603 17.380 1.00 96.94 78 LEU A O 1
ATOM 569 N N . ASP A 1 79 ? -7.567 -2.520 16.291 1.00 96.69 79 ASP A N 1
ATOM 570 C CA . ASP A 1 79 ? -7.695 -3.871 16.851 1.00 96.69 79 ASP A CA 1
ATOM 571 C C . ASP A 1 79 ? -7.676 -3.822 18.383 1.00 96.69 79 ASP A C 1
ATOM 573 O O . ASP A 1 79 ? -8.595 -4.300 19.050 1.00 96.69 79 ASP A O 1
ATOM 577 N N . ALA A 1 80 ? -6.696 -3.110 18.952 1.00 97.00 80 ALA A N 1
ATOM 578 C CA . ALA A 1 80 ? -6.601 -2.903 20.395 1.00 97.00 80 ALA A CA 1
ATOM 579 C C . ALA A 1 80 ? -7.841 -2.193 20.972 1.00 97.00 80 ALA A C 1
ATOM 581 O O . ALA A 1 80 ? -8.306 -2.530 22.063 1.00 97.00 80 ALA A O 1
ATOM 582 N N . LYS A 1 81 ? -8.414 -1.220 20.247 1.00 96.88 81 LYS A N 1
ATOM 583 C CA . LYS A 1 81 ? -9.662 -0.556 20.660 1.00 96.88 81 LYS A CA 1
ATOM 584 C C . LYS A 1 81 ? -10.858 -1.502 20.579 1.00 96.88 81 LYS A C 1
ATOM 586 O O . LYS A 1 81 ? -11.694 -1.491 21.478 1.00 96.88 81 LYS A O 1
ATOM 591 N N . ILE A 1 82 ? -10.957 -2.324 19.537 1.00 96.75 82 ILE A N 1
ATOM 592 C CA . ILE A 1 82 ? -12.044 -3.294 19.338 1.00 96.75 82 ILE A CA 1
ATOM 593 C C . ILE A 1 82 ? -12.049 -4.335 20.458 1.00 96.75 82 ILE A C 1
ATOM 595 O O . ILE A 1 82 ? -13.123 -4.676 20.966 1.00 96.75 82 ILE A O 1
ATOM 599 N N . GLU A 1 83 ? -10.875 -4.815 20.871 1.00 96.69 83 GLU A N 1
ATOM 600 C CA . GLU A 1 83 ? -10.719 -5.744 21.995 1.00 96.69 83 GLU A CA 1
ATOM 601 C C . GLU A 1 83 ? -11.215 -5.141 23.314 1.00 96.69 83 GLU A C 1
ATOM 603 O O . GLU A 1 83 ? -11.924 -5.807 24.069 1.00 96.69 83 GLU A O 1
ATOM 608 N N . GLN A 1 84 ? -10.907 -3.865 23.557 1.00 97.12 84 GLN A N 1
ATOM 609 C CA . GLN A 1 84 ? -11.308 -3.141 24.769 1.00 97.12 84 GLN A CA 1
ATOM 610 C C . GLN A 1 84 ? -12.772 -2.674 24.746 1.00 97.12 84 GLN A C 1
ATOM 612 O O . GLN A 1 84 ? -13.335 -2.353 25.793 1.00 97.12 84 GLN A O 1
ATOM 617 N N . THR A 1 85 ? -13.406 -2.639 23.572 1.00 96.56 85 THR A N 1
ATOM 618 C CA . THR A 1 85 ? -14.783 -2.156 23.420 1.00 96.56 85 THR A CA 1
ATOM 619 C C . THR A 1 85 ? -15.784 -3.301 23.620 1.00 96.56 85 THR A C 1
ATOM 621 O O . THR A 1 85 ? -15.681 -4.342 22.950 1.00 96.56 85 THR A O 1
ATOM 624 N N . PRO A 1 86 ? -16.793 -3.135 24.499 1.00 96.75 86 PRO A N 1
ATOM 625 C CA . PRO A 1 86 ? -17.836 -4.133 24.693 1.00 96.75 86 PRO A CA 1
ATOM 626 C C . PRO A 1 86 ? -18.697 -4.302 23.429 1.00 96.75 86 PRO A C 1
ATOM 628 O O . PRO A 1 86 ? -18.779 -3.397 22.594 1.00 96.75 86 PRO A O 1
ATOM 631 N N . PRO A 1 87 ? -19.362 -5.457 23.256 1.00 96.81 87 PRO A N 1
ATOM 632 C CA . PRO A 1 87 ? -20.271 -5.668 22.137 1.00 96.81 87 PRO A CA 1
ATOM 633 C C . PRO A 1 87 ? -21.348 -4.579 22.069 1.00 96.81 87 PRO A C 1
ATOM 635 O O . PRO A 1 87 ? -22.003 -4.272 23.062 1.00 96.81 87 PRO A O 1
ATOM 638 N N . GLY A 1 88 ? -21.542 -4.003 20.885 1.00 96.81 88 GLY A N 1
ATOM 639 C CA . GLY A 1 88 ? -22.517 -2.940 20.680 1.00 96.81 88 GLY A CA 1
ATOM 640 C C . GLY A 1 88 ? -22.260 -2.137 19.411 1.00 96.81 88 GLY A C 1
ATOM 641 O O . GLY A 1 88 ? -21.395 -2.469 18.596 1.00 96.81 88 GLY A O 1
ATOM 642 N N . ALA A 1 89 ? -23.019 -1.053 19.252 1.00 97.00 89 ALA A N 1
ATOM 643 C CA . ALA A 1 89 ? -22.938 -0.189 18.077 1.00 97.00 89 ALA A CA 1
ATOM 644 C C . ALA A 1 89 ? -21.551 0.452 17.901 1.00 97.00 89 ALA A C 1
ATOM 646 O O . ALA A 1 89 ? -21.112 0.649 16.771 1.00 97.00 89 ALA A O 1
ATOM 647 N N . GLU A 1 90 ? -20.854 0.759 18.995 1.00 96.56 90 GLU A N 1
ATOM 648 C CA . GLU A 1 90 ? -19.503 1.325 18.963 1.00 96.56 90 GLU A CA 1
ATOM 649 C C . GLU A 1 90 ? -18.477 0.318 18.432 1.00 96.56 90 GLU A C 1
ATOM 651 O O . GLU A 1 90 ? -17.796 0.606 17.450 1.00 96.56 90 GLU A O 1
ATOM 656 N N . LYS A 1 91 ? -18.457 -0.907 18.973 1.00 97.31 91 LYS A N 1
ATOM 657 C CA . LYS A 1 91 ? -17.606 -1.990 18.458 1.00 97.31 91 LYS A CA 1
ATOM 658 C C . LYS A 1 91 ? -17.883 -2.273 16.982 1.00 97.31 91 LYS A C 1
ATOM 660 O O . LYS A 1 91 ? -16.955 -2.411 16.196 1.00 97.31 91 LYS A O 1
ATOM 665 N N . ALA A 1 92 ? -19.155 -2.279 16.577 1.00 97.50 92 ALA A N 1
ATOM 666 C CA . ALA A 1 92 ? -19.531 -2.464 15.177 1.00 97.50 92 ALA A CA 1
ATOM 667 C C . ALA A 1 92 ? -19.045 -1.325 14.259 1.00 97.50 92 ALA A C 1
ATOM 669 O O . ALA A 1 92 ? -18.782 -1.567 13.082 1.00 97.50 92 ALA A O 1
ATOM 670 N N . LYS A 1 93 ? -18.929 -0.086 14.759 1.00 97.81 93 LYS A N 1
ATOM 671 C CA . LYS A 1 93 ? -18.330 1.027 14.002 1.00 97.81 93 LYS A CA 1
ATOM 672 C C . LYS A 1 93 ? -16.825 0.838 13.838 1.00 97.81 93 LYS A C 1
ATOM 674 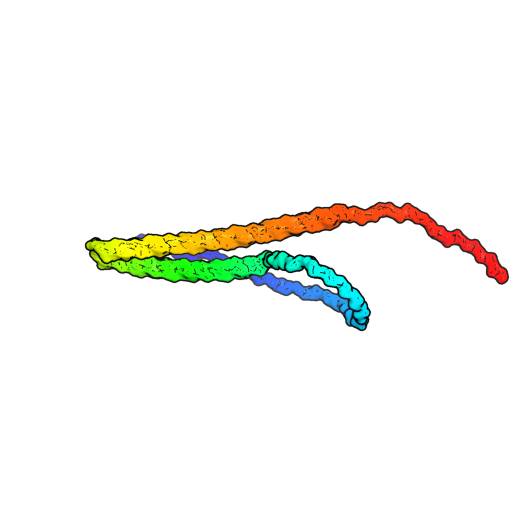O O . LYS A 1 93 ? -16.340 0.997 12.725 1.00 97.81 93 LYS A O 1
ATOM 679 N N . LEU A 1 94 ? -16.125 0.451 14.904 1.00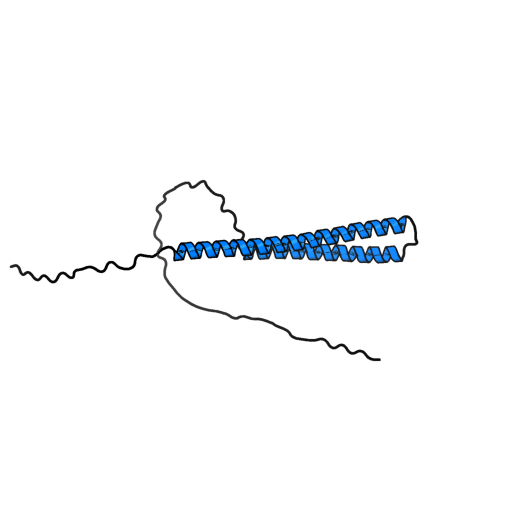 97.50 94 LEU A N 1
ATOM 680 C CA . LEU A 1 94 ? -14.681 0.208 14.862 1.00 97.50 94 LEU A CA 1
ATOM 681 C C . LEU A 1 94 ? -14.323 -0.929 13.893 1.00 97.50 94 LEU A C 1
ATOM 683 O O . LEU A 1 94 ? -13.456 -0.749 13.049 1.00 97.50 94 LEU A O 1
ATOM 687 N N . VAL A 1 95 ? -15.066 -2.042 13.919 1.00 97.00 95 VAL A N 1
ATOM 688 C CA . VAL A 1 95 ? -14.880 -3.157 12.966 1.00 97.00 95 VAL A CA 1
ATOM 689 C C . VAL A 1 95 ? -15.131 -2.715 11.516 1.00 97.00 95 VAL A C 1
ATOM 691 O O . VAL A 1 95 ? -14.448 -3.142 10.591 1.00 97.00 95 VAL A O 1
ATOM 694 N N . LYS A 1 96 ? -16.101 -1.823 11.270 1.00 97.62 96 LYS A N 1
ATOM 695 C CA . LYS A 1 96 ? -16.301 -1.263 9.920 1.00 97.62 96 LYS A CA 1
ATOM 696 C C . LYS A 1 96 ? -15.114 -0.411 9.474 1.00 97.62 96 LYS A C 1
ATOM 698 O O . LYS A 1 96 ? -14.773 -0.440 8.294 1.00 97.62 96 LYS A O 1
ATOM 703 N N . GLU A 1 97 ? -14.522 0.357 10.384 1.00 96.88 97 GLU A N 1
ATOM 704 C CA . GLU A 1 97 ? -13.334 1.166 10.106 1.00 96.88 97 GLU A CA 1
ATOM 705 C C . GLU A 1 97 ? -12.113 0.285 9.803 1.00 96.88 97 GLU A C 1
ATOM 707 O O . GLU A 1 97 ? -11.414 0.539 8.823 1.00 96.88 97 GLU A O 1
ATOM 712 N N . GLU A 1 98 ? -11.924 -0.795 10.564 1.00 96.25 98 GLU A N 1
ATOM 713 C CA . GLU A 1 98 ? -10.905 -1.828 10.331 1.00 96.25 98 GLU A CA 1
ATOM 714 C C . GLU A 1 98 ? -11.028 -2.425 8.918 1.00 96.25 98 GLU A C 1
ATOM 716 O O . GLU A 1 98 ? -10.078 -2.359 8.140 1.00 96.25 98 GLU A O 1
ATOM 721 N N . ILE A 1 99 ? -12.226 -2.866 8.511 1.00 97.25 99 ILE A N 1
ATOM 722 C CA . ILE A 1 99 ? -12.480 -3.415 7.162 1.00 97.25 99 ILE A CA 1
ATOM 723 C C . ILE A 1 99 ? -12.166 -2.395 6.054 1.00 97.25 99 ILE A C 1
ATOM 725 O O . ILE A 1 99 ? -11.673 -2.745 4.977 1.00 97.25 99 ILE A O 1
ATOM 729 N N . VAL A 1 100 ? -12.485 -1.114 6.266 1.00 97.44 100 VAL A N 1
ATOM 730 C CA . VAL A 1 100 ? -12.152 -0.053 5.298 1.00 97.44 100 VAL A CA 1
ATOM 731 C C . VAL A 1 100 ? -10.637 0.102 5.176 1.00 97.44 100 VAL A C 1
ATOM 733 O O . VAL A 1 100 ? -10.122 0.284 4.069 1.00 97.44 100 VAL A O 1
ATOM 736 N N . LEU A 1 101 ? -9.923 0.011 6.293 1.00 96.62 101 LEU A N 1
ATOM 737 C CA . LEU A 1 101 ? -8.476 0.140 6.340 1.00 96.62 101 LEU A CA 1
ATOM 738 C C . LEU A 1 101 ? -7.765 -1.073 5.720 1.00 96.62 101 LEU A C 1
ATOM 740 O O . LEU A 1 101 ? -6.812 -0.885 4.962 1.00 96.62 101 LEU A O 1
ATOM 744 N N . GLU A 1 102 ? -8.273 -2.288 5.931 1.00 96.94 102 GLU A N 1
ATOM 745 C CA . GLU A 1 102 ? -7.808 -3.502 5.246 1.00 96.94 102 GLU A CA 1
ATOM 746 C C . GLU A 1 102 ? -7.908 -3.355 3.725 1.00 96.94 102 GLU A C 1
ATOM 748 O O . GLU A 1 102 ? -6.914 -3.510 3.009 1.00 96.94 102 GLU A O 1
ATOM 753 N N . LYS A 1 103 ? -9.078 -2.940 3.222 1.00 97.69 103 LYS A N 1
ATOM 754 C CA . LYS A 1 103 ? -9.279 -2.674 1.787 1.00 97.69 103 LYS A CA 1
ATOM 755 C C . LYS A 1 103 ? -8.336 -1.596 1.262 1.00 97.69 103 LYS A C 1
ATOM 757 O O . LYS A 1 103 ? -7.872 -1.668 0.122 1.00 97.69 103 LYS A O 1
ATOM 762 N N . HIS A 1 104 ? -8.037 -0.584 2.074 1.00 96.75 104 HIS A N 1
ATOM 763 C CA . HIS A 1 104 ? -7.072 0.445 1.705 1.00 96.75 104 HIS A CA 1
ATOM 764 C C . HIS A 1 104 ? -5.654 -0.129 1.559 1.00 96.75 104 HIS A C 1
ATOM 766 O O . HIS A 1 104 ? -4.970 0.178 0.580 1.00 96.75 104 HIS A O 1
ATOM 772 N N . ILE A 1 105 ? -5.225 -0.996 2.481 1.00 96.50 105 ILE A N 1
ATOM 773 C CA . ILE A 1 105 ? -3.931 -1.690 2.413 1.00 96.50 105 ILE A CA 1
ATOM 774 C C . ILE A 1 105 ? -3.857 -2.577 1.166 1.00 96.50 105 ILE A C 1
ATOM 776 O O . ILE A 1 105 ? -2.855 -2.537 0.447 1.00 96.50 105 ILE A O 1
ATOM 780 N N . GLU A 1 106 ? -4.911 -3.336 0.864 1.00 97.12 106 GLU A N 1
ATOM 781 C CA . GLU A 1 106 ? -4.986 -4.152 -0.353 1.00 97.12 106 GLU A CA 1
ATOM 782 C C . GLU A 1 106 ? -4.855 -3.303 -1.621 1.00 97.12 106 GLU A C 1
ATOM 784 O O . GLU A 1 106 ? -4.065 -3.633 -2.508 1.00 97.12 106 GLU A O 1
ATOM 789 N N . ALA A 1 107 ? -5.539 -2.158 -1.686 1.00 97.56 107 ALA A N 1
ATOM 790 C CA . ALA A 1 107 ? -5.431 -1.239 -2.815 1.00 97.56 107 ALA A CA 1
ATOM 791 C C . ALA A 1 107 ? -4.009 -0.668 -2.976 1.00 97.56 107 ALA A C 1
ATOM 793 O O . ALA A 1 107 ? -3.522 -0.510 -4.099 1.00 97.56 107 ALA A O 1
ATOM 794 N N . LEU A 1 108 ? -3.313 -0.363 -1.875 1.00 97.00 108 LEU A N 1
ATOM 795 C CA . LEU A 1 108 ? -1.918 0.089 -1.917 1.00 97.00 108 LEU A CA 1
ATOM 796 C C . LEU A 1 108 ? -0.968 -1.016 -2.402 1.00 97.00 108 LEU A C 1
ATOM 798 O O . LEU A 1 108 ? -0.068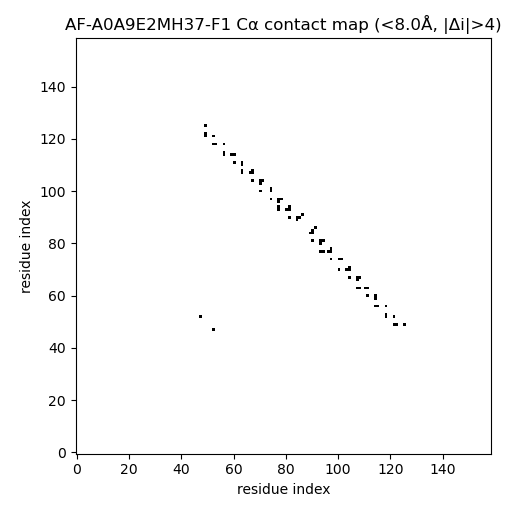 -0.735 -3.195 1.00 97.00 108 LEU A O 1
ATOM 802 N N . ARG A 1 109 ? -1.189 -2.267 -1.981 1.00 94.81 109 ARG A N 1
ATOM 803 C CA . ARG A 1 109 ? -0.434 -3.434 -2.467 1.00 94.81 109 ARG A CA 1
ATOM 804 C C . ARG A 1 109 ? -0.687 -3.691 -3.952 1.00 94.81 109 ARG A C 1
ATOM 806 O O . ARG A 1 109 ? 0.265 -3.942 -4.686 1.00 94.81 109 ARG A O 1
ATOM 813 N N . GLY A 1 110 ? -1.928 -3.535 -4.415 1.00 95.94 110 GLY A N 1
ATOM 814 C CA . GLY A 1 110 ? -2.273 -3.586 -5.839 1.00 95.94 110 GLY A CA 1
ATOM 815 C C . GLY A 1 110 ? -1.433 -2.609 -6.665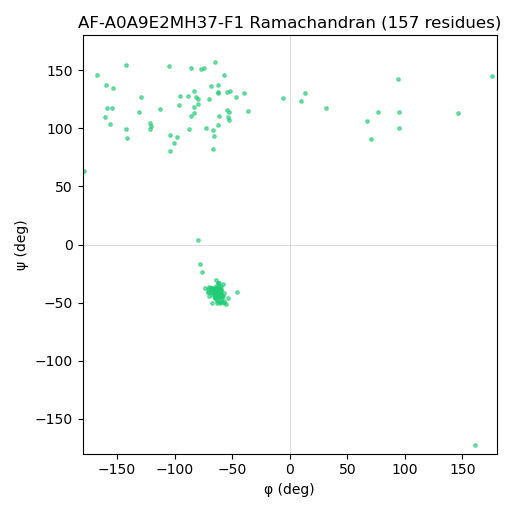 1.00 95.94 110 GLY A C 1
ATOM 816 O O . GLY A 1 110 ? -0.793 -3.005 -7.635 1.00 95.94 110 GLY A O 1
ATOM 817 N N . LYS A 1 111 ? -1.287 -1.364 -6.193 1.00 95.31 111 LYS A N 1
ATOM 818 C CA . LYS A 1 111 ? -0.432 -0.361 -6.853 1.00 95.31 111 LYS A CA 1
ATOM 819 C C . LYS A 1 111 ? 1.050 -0.754 -6.902 1.00 95.31 111 LYS A C 1
ATOM 821 O O . LYS A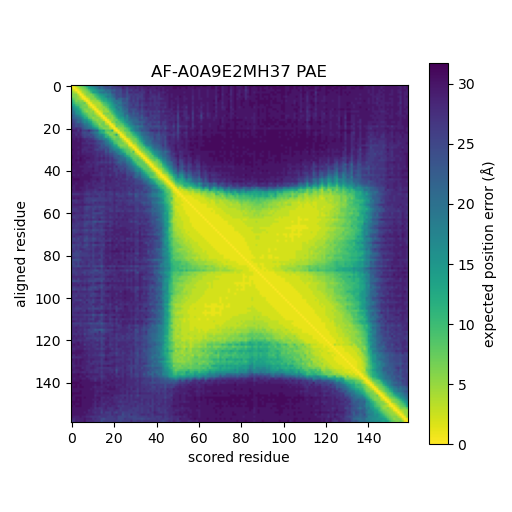 1 111 ? 1.735 -0.397 -7.857 1.00 95.31 111 LYS A O 1
ATOM 826 N N . GLN A 1 112 ? 1.570 -1.469 -5.900 1.00 92.56 112 GLN A N 1
ATOM 827 C CA . GLN A 1 112 ? 2.951 -1.975 -5.939 1.00 92.56 112 GLN A CA 1
ATOM 828 C C . GLN A 1 112 ? 3.125 -3.048 -7.022 1.00 92.56 112 GLN A C 1
ATOM 830 O O . GLN A 1 112 ? 4.140 -3.056 -7.721 1.00 92.56 112 GLN A O 1
ATOM 835 N N . ILE A 1 113 ? 2.125 -3.919 -7.187 1.00 92.50 113 ILE A N 1
ATOM 836 C CA . ILE A 1 113 ? 2.098 -4.937 -8.245 1.00 92.50 113 ILE A CA 1
ATOM 837 C C . ILE A 1 113 ? 2.038 -4.263 -9.621 1.00 92.50 113 ILE A C 1
ATOM 839 O O . ILE A 1 113 ? 2.826 -4.608 -10.503 1.00 92.50 113 ILE A O 1
ATOM 843 N N . ASP A 1 114 ? 1.177 -3.257 -9.787 1.00 92.25 114 ASP A N 1
ATOM 844 C CA . ASP A 1 114 ? 1.061 -2.500 -11.036 1.00 92.25 114 ASP A CA 1
ATOM 845 C C . ASP A 1 114 ? 2.380 -1.806 -11.401 1.00 92.25 114 ASP A C 1
ATOM 847 O O . ASP A 1 114 ? 2.854 -1.918 -12.533 1.00 92.25 114 ASP A O 1
ATOM 851 N N . ASN A 1 115 ? 3.043 -1.167 -10.432 1.00 90.38 115 ASN A N 1
ATOM 852 C CA . ASN A 1 115 ? 4.359 -0.560 -10.644 1.00 90.38 115 ASN A CA 1
ATOM 853 C C . ASN A 1 115 ? 5.410 -1.593 -11.091 1.00 90.38 115 ASN A C 1
ATOM 855 O O . ASN A 1 115 ? 6.222 -1.311 -11.976 1.00 90.38 115 ASN A O 1
ATOM 859 N N . ALA A 1 116 ? 5.406 -2.792 -10.498 1.00 87.94 116 ALA A N 1
ATOM 860 C CA . ALA A 1 116 ? 6.318 -3.870 -10.878 1.00 87.94 116 ALA A CA 1
ATOM 861 C C . ALA A 1 116 ? 6.041 -4.388 -12.299 1.00 87.94 116 ALA A C 1
ATOM 863 O O . ALA A 1 116 ? 6.978 -4.684 -13.048 1.00 87.94 116 ALA A O 1
ATOM 864 N N . LYS A 1 117 ? 4.765 -4.454 -12.696 1.00 89.94 117 LYS A N 1
ATOM 865 C CA . LYS A 1 117 ? 4.353 -4.834 -14.050 1.00 89.94 117 LYS A CA 1
ATOM 866 C C . LYS A 1 117 ? 4.855 -3.828 -15.086 1.00 89.94 117 LYS A C 1
ATOM 868 O O . LYS A 1 117 ? 5.515 -4.235 -16.041 1.00 89.94 117 LYS A O 1
ATOM 873 N N . VAL A 1 118 ? 4.647 -2.533 -14.843 1.00 86.19 118 VAL A N 1
ATOM 874 C CA . VAL A 1 118 ? 5.135 -1.452 -15.716 1.00 86.19 118 VAL A CA 1
ATOM 875 C C . VAL A 1 118 ? 6.655 -1.519 -15.879 1.00 86.19 118 VAL A C 1
ATOM 877 O O . VAL A 1 118 ? 7.165 -1.433 -16.993 1.00 86.19 118 VAL A O 1
ATOM 880 N N . TYR A 1 119 ? 7.400 -1.742 -14.791 1.00 84.44 119 TYR A N 1
ATOM 881 C CA . TYR A 1 119 ? 8.857 -1.874 -14.868 1.00 84.44 119 TYR A CA 1
ATOM 882 C C . TYR A 1 119 ? 9.299 -3.031 -15.778 1.00 84.44 119 TYR A C 1
ATOM 884 O O . TYR A 1 119 ? 10.209 -2.882 -16.598 1.00 84.44 119 TYR A O 1
ATOM 892 N N . LYS A 1 120 ? 8.632 -4.184 -15.664 1.00 86.94 120 LYS A N 1
ATOM 893 C CA . LYS A 1 120 ? 8.910 -5.358 -16.497 1.00 86.94 120 LYS A CA 1
ATOM 894 C C . LYS A 1 120 ? 8.609 -5.091 -17.973 1.00 86.94 120 LYS A C 1
ATOM 896 O O . LYS A 1 120 ? 9.408 -5.475 -18.825 1.00 86.94 120 LYS A O 1
ATOM 901 N N . GLU A 1 121 ? 7.494 -4.427 -18.271 1.00 86.25 121 GLU A N 1
ATOM 902 C CA . GLU A 1 121 ? 7.096 -4.059 -19.636 1.00 86.25 121 GLU A CA 1
ATOM 903 C C . GLU A 1 121 ? 8.118 -3.116 -20.287 1.00 86.25 121 GLU A C 1
ATOM 905 O O . GLU A 1 121 ? 8.575 -3.389 -21.398 1.00 86.25 121 GLU A O 1
ATOM 910 N N . VAL A 1 122 ? 8.582 -2.089 -19.562 1.00 83.12 122 VAL A N 1
ATOM 911 C CA . VAL A 1 122 ? 9.648 -1.180 -20.027 1.00 83.12 122 VAL A CA 1
ATOM 912 C C . VAL A 1 122 ? 10.950 -1.939 -20.306 1.00 83.12 122 VAL A C 1
ATOM 914 O O . VAL A 1 122 ? 11.636 -1.671 -21.296 1.00 83.12 122 VAL A O 1
ATOM 917 N N . GLY A 1 123 ? 11.304 -2.911 -19.462 1.00 80.00 123 GLY A N 1
ATOM 918 C CA . GLY A 1 123 ? 12.456 -3.783 -19.699 1.00 80.00 123 GLY A CA 1
ATOM 919 C C . GLY A 1 123 ? 12.323 -4.582 -21.001 1.00 80.00 123 GLY A C 1
ATOM 920 O O . GLY A 1 123 ? 13.221 -4.548 -21.842 1.00 80.00 123 GLY A O 1
ATOM 921 N N . GLN A 1 124 ? 11.181 -5.247 -21.198 1.00 84.25 124 GLN A N 1
ATOM 922 C CA . GLN A 1 124 ? 10.905 -6.063 -22.385 1.00 84.25 124 GLN A CA 1
ATOM 923 C C . GLN A 1 124 ? 10.876 -5.243 -23.678 1.00 84.25 124 GLN A C 1
ATOM 925 O O . GLN A 1 124 ? 11.421 -5.680 -24.693 1.00 84.25 124 GLN A O 1
ATOM 930 N N . GLU A 1 125 ? 10.255 -4.063 -23.661 1.00 81.75 125 GLU A N 1
ATOM 931 C CA . GLU A 1 125 ? 10.196 -3.176 -24.824 1.00 81.75 125 GLU A CA 1
ATOM 932 C C . GLU A 1 125 ? 11.601 -2.751 -25.267 1.00 81.75 125 GLU A C 1
ATOM 934 O O . GLU A 1 125 ? 11.928 -2.795 -26.454 1.00 81.75 125 GLU A O 1
ATOM 939 N N . ASN A 1 126 ? 12.473 -2.426 -24.311 1.00 76.75 126 ASN A N 1
ATOM 940 C CA . ASN A 1 126 ? 13.853 -2.060 -24.607 1.00 76.75 126 ASN A CA 1
ATOM 941 C C . ASN A 1 126 ? 14.675 -3.244 -25.134 1.00 76.75 126 ASN A C 1
ATOM 943 O O . ASN A 1 126 ? 15.462 -3.065 -26.063 1.00 76.75 126 ASN A O 1
ATOM 947 N N . THR A 1 127 ? 14.460 -4.463 -24.625 1.00 78.56 127 THR A N 1
ATOM 948 C CA . THR A 1 127 ? 15.094 -5.668 -25.189 1.00 78.56 127 THR A CA 1
ATOM 949 C C . THR A 1 127 ? 14.662 -5.908 -26.637 1.00 78.56 127 THR A C 1
ATOM 951 O O . THR A 1 127 ? 15.510 -6.182 -27.484 1.00 78.56 127 THR A O 1
ATOM 954 N N . LYS A 1 128 ? 13.367 -5.749 -26.950 1.00 84.00 128 LYS A N 1
ATOM 955 C CA . LYS A 1 128 ? 12.845 -5.875 -28.322 1.00 84.00 128 LYS A CA 1
ATOM 956 C C . LYS A 1 128 ? 13.444 -4.825 -29.260 1.00 84.00 128 LYS A C 1
ATOM 958 O O . LYS A 1 128 ? 13.873 -5.172 -30.356 1.00 84.00 128 LYS A O 1
ATOM 963 N N . LYS A 1 129 ? 13.527 -3.562 -28.822 1.00 82.19 129 LYS A N 1
ATOM 964 C CA . LYS A 1 129 ? 14.172 -2.484 -29.595 1.00 82.19 129 LYS A CA 1
ATOM 965 C C . LYS A 1 129 ? 15.640 -2.797 -29.880 1.00 82.19 129 LYS A C 1
ATOM 967 O O . LYS A 1 129 ? 16.085 -2.633 -31.010 1.00 82.19 129 LYS A O 1
ATOM 972 N N . LEU A 1 130 ? 16.377 -3.301 -28.888 1.00 80.44 130 LEU A N 1
ATOM 973 C CA . LEU A 1 130 ? 17.786 -3.660 -29.058 1.00 80.44 130 LEU A CA 1
ATOM 974 C C . LEU A 1 130 ? 17.979 -4.848 -30.015 1.00 80.44 130 LEU A C 1
ATOM 976 O O . LEU A 1 130 ? 18.924 -4.846 -30.799 1.00 80.44 130 LEU A O 1
ATOM 980 N N . ALA A 1 131 ? 17.093 -5.847 -29.967 1.00 83.00 131 ALA A N 1
ATOM 981 C CA . ALA A 1 131 ? 17.112 -6.974 -30.900 1.00 83.00 131 ALA A CA 1
ATOM 982 C C . ALA A 1 131 ? 16.857 -6.513 -32.343 1.00 83.00 131 ALA A C 1
ATOM 984 O O . ALA A 1 131 ? 17.644 -6.838 -33.226 1.00 83.00 131 ALA A O 1
ATOM 985 N N . LYS A 1 132 ? 15.842 -5.665 -32.556 1.00 84.69 132 LYS A N 1
ATOM 986 C CA . LYS A 1 132 ? 15.534 -5.086 -33.870 1.00 84.69 132 LYS A CA 1
ATOM 987 C C . LYS A 1 132 ? 16.708 -4.279 -34.439 1.00 84.69 132 LYS A C 1
ATOM 989 O O . LYS A 1 132 ? 17.094 -4.489 -35.580 1.00 84.69 132 LYS A O 1
ATOM 994 N N . LEU A 1 133 ? 17.342 -3.432 -33.622 1.00 78.50 133 LEU A N 1
ATOM 995 C CA . LEU A 1 133 ? 18.537 -2.679 -34.033 1.00 78.50 133 LEU A CA 1
ATOM 996 C C . LEU A 1 133 ? 19.721 -3.594 -34.397 1.00 78.50 133 LEU A C 1
ATOM 998 O O . LEU A 1 133 ? 20.513 -3.258 -35.275 1.00 78.50 133 LEU A O 1
ATOM 1002 N N . ARG A 1 134 ? 19.869 -4.749 -33.733 1.00 75.75 134 ARG A N 1
ATOM 1003 C CA . ARG A 1 134 ? 20.902 -5.741 -34.079 1.00 75.75 134 ARG A CA 1
ATOM 1004 C C . ARG A 1 134 ? 20.602 -6.450 -35.394 1.00 75.75 134 ARG A C 1
ATOM 1006 O O . ARG A 1 134 ? 21.532 -6.646 -36.166 1.00 75.75 134 ARG A O 1
ATOM 1013 N N . GLU A 1 135 ? 19.348 -6.807 -35.654 1.00 78.56 135 GLU A N 1
ATOM 1014 C CA . GLU A 1 135 ? 18.926 -7.391 -36.934 1.00 78.56 135 GLU A CA 1
ATOM 1015 C C . GLU A 1 135 ? 19.119 -6.401 -38.092 1.00 78.56 135 GLU A C 1
ATOM 1017 O O . GLU A 1 135 ? 19.692 -6.761 -39.115 1.00 78.56 135 GLU A O 1
ATOM 1022 N N . GLU A 1 136 ? 18.742 -5.132 -37.904 1.00 77.25 136 GLU A N 1
ATOM 1023 C CA . GLU A 1 136 ? 18.943 -4.058 -38.890 1.00 77.25 136 GLU A CA 1
ATOM 1024 C C . GLU A 1 136 ? 20.434 -3.778 -39.158 1.00 77.25 136 GLU A C 1
ATOM 1026 O O . GLU A 1 136 ? 20.824 -3.515 -40.293 1.00 77.25 136 GLU A O 1
ATOM 1031 N N . SER A 1 137 ? 21.286 -3.883 -38.132 1.00 70.81 137 SER A N 1
ATOM 1032 C CA . SER A 1 137 ? 22.746 -3.746 -38.259 1.00 70.81 137 SER A CA 1
ATOM 1033 C C . SER A 1 137 ? 23.405 -4.963 -38.929 1.00 70.81 137 SER A C 1
ATOM 1035 O O . SER A 1 137 ? 24.322 -4.809 -39.735 1.00 70.81 137 SER A O 1
ATOM 1037 N N . ALA A 1 138 ? 22.922 -6.176 -38.643 1.00 67.56 138 ALA A N 1
ATOM 1038 C CA . ALA A 1 138 ? 23.422 -7.418 -39.236 1.00 67.56 138 ALA A CA 1
ATOM 1039 C C . ALA A 1 138 ? 22.939 -7.635 -40.684 1.00 67.56 138 ALA A C 1
ATOM 1041 O O . ALA A 1 138 ? 23.597 -8.335 -41.450 1.00 67.56 138 ALA A O 1
ATOM 1042 N N . GLY A 1 139 ? 21.813 -7.027 -41.067 1.00 55.97 139 GLY A N 1
ATOM 1043 C CA . GLY A 1 139 ? 21.225 -7.100 -42.406 1.00 55.97 139 GLY A CA 1
ATOM 1044 C C . GLY A 1 139 ? 21.865 -6.189 -43.457 1.00 55.97 139 GLY A C 1
ATOM 1045 O O . GLY A 1 139 ? 21.372 -6.151 -44.581 1.00 55.97 139 GLY A O 1
ATOM 1046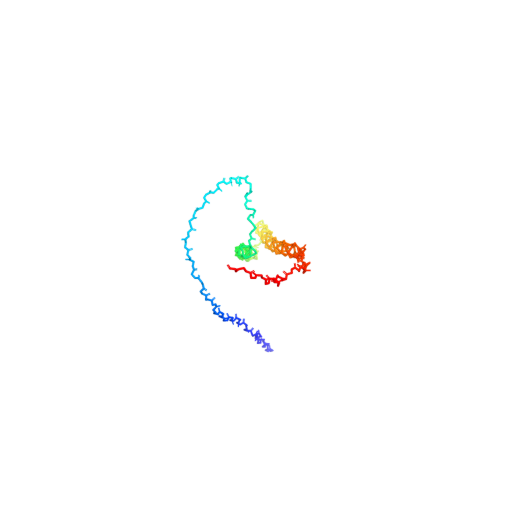 N N . ASN A 1 140 ? 22.943 -5.466 -43.132 1.00 49.72 140 ASN A N 1
ATOM 1047 C CA . ASN A 1 140 ? 23.710 -4.694 -44.107 1.00 49.72 140 ASN A CA 1
ATOM 1048 C C . ASN A 1 140 ? 24.984 -5.464 -44.508 1.00 49.72 140 ASN A C 1
ATOM 1050 O O . ASN A 1 140 ? 26.035 -5.257 -43.889 1.00 49.72 140 ASN A O 1
ATOM 1054 N N . PRO A 1 141 ? 24.942 -6.358 -45.520 1.00 48.09 141 PRO A N 1
ATOM 1055 C CA . PRO A 1 141 ? 26.155 -6.906 -46.095 1.00 48.09 141 PRO A CA 1
ATOM 1056 C C . PRO A 1 141 ? 26.867 -5.752 -46.796 1.00 48.09 141 PRO A C 1
ATOM 1058 O O . PRO A 1 141 ? 26.525 -5.361 -47.911 1.00 48.09 141 PRO A O 1
ATOM 1061 N N . ARG A 1 142 ? 27.864 -5.166 -46.131 1.00 46.97 142 ARG A N 1
ATOM 1062 C CA . ARG A 1 142 ? 28.835 -4.331 -46.827 1.00 46.97 142 ARG A CA 1
ATOM 1063 C C . ARG A 1 142 ? 29.532 -5.264 -47.810 1.00 46.97 142 ARG A C 1
ATOM 1065 O O . ARG A 1 142 ? 30.302 -6.122 -47.388 1.00 46.97 142 ARG A O 1
ATOM 1072 N N . ALA A 1 143 ? 29.134 -5.139 -49.074 1.00 49.50 143 ALA A N 1
ATOM 1073 C CA . ALA A 1 143 ? 29.575 -5.929 -50.206 1.00 49.50 143 ALA A CA 1
ATOM 1074 C C . ALA A 1 143 ? 31.063 -6.278 -50.087 1.00 49.50 143 ALA A C 1
ATOM 1076 O O . ALA A 1 143 ? 31.935 -5.407 -50.074 1.00 49.50 143 ALA A O 1
ATOM 1077 N N . SER A 1 144 ? 31.319 -7.572 -49.941 1.00 47.75 144 SER A N 1
ATOM 1078 C CA . SER A 1 144 ? 32.603 -8.177 -50.230 1.00 47.75 144 SER A CA 1
ATOM 1079 C C . SER A 1 144 ? 32.905 -7.995 -51.717 1.00 47.75 144 SER A C 1
ATOM 1081 O O . SER A 1 144 ? 32.068 -8.331 -52.547 1.00 47.75 144 SER A O 1
ATOM 1083 N N . GLU A 1 145 ? 34.121 -7.524 -51.989 1.00 48.47 145 GLU A N 1
ATOM 1084 C CA . GLU A 1 145 ? 34.894 -7.771 -53.211 1.00 48.47 145 GLU A CA 1
ATOM 1085 C C . GLU A 1 145 ? 34.365 -7.181 -54.527 1.00 48.47 145 GLU A C 1
ATOM 1087 O O . GLU A 1 145 ? 33.515 -7.752 -55.190 1.00 48.47 145 GLU A O 1
ATOM 1092 N N . ASP A 1 146 ? 35.046 -6.131 -54.992 1.00 43.09 146 ASP A N 1
ATOM 1093 C CA . ASP A 1 146 ? 35.547 -6.132 -56.366 1.00 43.09 146 ASP A CA 1
ATOM 1094 C C . ASP A 1 146 ? 37.068 -5.952 -56.320 1.00 43.09 146 ASP A C 1
ATOM 1096 O O . ASP A 1 146 ? 37.609 -4.861 -56.125 1.00 43.09 146 ASP A O 1
ATOM 1100 N N . LYS A 1 147 ? 37.772 -7.080 -56.452 1.00 51.59 147 LYS A N 1
ATOM 1101 C CA . LYS A 1 147 ? 39.140 -7.108 -56.958 1.00 51.59 147 LYS A CA 1
ATOM 1102 C C . LYS A 1 147 ? 39.058 -7.105 -58.483 1.00 51.59 147 LYS A C 1
ATOM 1104 O O . LYS A 1 147 ? 38.652 -8.105 -59.060 1.00 51.59 147 LYS A O 1
ATOM 1109 N N . ASN A 1 148 ? 39.515 -6.038 -59.129 1.00 42.53 148 ASN A N 1
ATOM 1110 C CA . ASN A 1 148 ? 40.058 -6.094 -60.490 1.00 42.53 148 ASN A CA 1
ATOM 1111 C C . ASN A 1 148 ? 40.906 -4.831 -60.712 1.00 42.53 148 ASN A C 1
ATOM 1113 O O . ASN A 1 148 ? 40.396 -3.731 -60.544 1.00 42.53 148 ASN A O 1
ATOM 1117 N N . GLY A 1 149 ? 42.237 -4.955 -60.803 1.00 44.44 149 GLY A N 1
ATOM 1118 C CA . GLY A 1 149 ? 42.978 -4.733 -62.059 1.00 44.44 149 GLY A CA 1
ATOM 1119 C C . GLY A 1 149 ? 43.115 -3.229 -62.356 1.00 44.44 149 GLY A C 1
ATOM 1120 O O . GLY A 1 149 ? 42.124 -2.553 -62.562 1.00 44.44 149 GLY A O 1
ATOM 1121 N N . SER A 1 150 ? 44.272 -2.578 -62.365 1.00 44.53 150 SER A N 1
ATOM 1122 C CA . SER A 1 150 ? 45.580 -3.000 -62.849 1.00 44.53 150 SER A CA 1
ATOM 1123 C C . SER A 1 150 ? 46.630 -2.012 -62.334 1.00 44.53 150 SER A C 1
ATOM 1125 O O . SER A 1 150 ? 46.369 -0.812 -62.242 1.00 44.53 150 SER A O 1
ATOM 1127 N N . ALA A 1 151 ? 47.829 -2.504 -62.035 1.00 57.72 151 ALA A N 1
ATOM 1128 C CA . ALA A 1 151 ? 49.013 -1.660 -61.945 1.00 57.72 151 ALA A CA 1
ATOM 1129 C C . ALA A 1 151 ? 49.371 -1.144 -63.353 1.00 57.72 151 ALA A C 1
ATOM 1131 O O . ALA A 1 151 ? 49.344 -1.943 -64.292 1.00 57.72 151 ALA A O 1
ATOM 1132 N N . PRO A 1 152 ? 49.718 0.139 -63.541 1.00 50.97 152 PRO A N 1
ATOM 1133 C CA . PRO A 1 152 ? 50.366 0.571 -64.765 1.00 50.97 152 PRO A CA 1
ATOM 1134 C C . PRO A 1 152 ? 51.883 0.396 -64.617 1.00 50.97 152 PRO A C 1
ATOM 1136 O O . PRO A 1 152 ? 52.561 1.239 -64.036 1.00 50.97 152 PRO A O 1
ATOM 1139 N N . ASP A 1 153 ? 52.407 -0.701 -65.166 1.00 49.69 153 ASP A N 1
ATOM 1140 C CA . ASP A 1 153 ? 53.770 -0.727 -65.703 1.00 49.69 153 ASP A CA 1
ATOM 1141 C C . ASP A 1 153 ? 53.728 -0.083 -67.094 1.00 49.69 153 ASP A C 1
ATOM 1143 O O . ASP A 1 153 ? 52.937 -0.486 -67.950 1.00 49.69 153 ASP A O 1
ATOM 1147 N N . GLY A 1 154 ? 54.549 0.942 -67.327 1.00 45.81 154 GLY A N 1
ATOM 1148 C CA . GLY A 1 154 ? 54.500 1.691 -68.582 1.00 45.81 154 GLY A CA 1
ATOM 1149 C C . GLY A 1 154 ? 55.522 2.811 -68.691 1.00 45.81 154 GLY A C 1
ATOM 1150 O O . GLY A 1 154 ? 55.165 3.978 -68.795 1.00 45.81 154 GLY A O 1
ATOM 1151 N N . ASN A 1 155 ? 56.796 2.428 -68.671 1.00 49.09 155 ASN A N 1
ATOM 1152 C CA . ASN A 1 155 ? 57.935 3.170 -69.209 1.00 49.09 155 ASN A CA 1
ATOM 1153 C C . ASN A 1 155 ? 57.605 3.860 -70.551 1.00 49.09 155 ASN A C 1
ATOM 1155 O O . ASN A 1 155 ? 57.153 3.180 -71.472 1.00 49.09 155 ASN A O 1
ATOM 1159 N N . GLN A 1 156 ? 57.910 5.156 -70.694 1.00 49.09 156 GLN A N 1
ATOM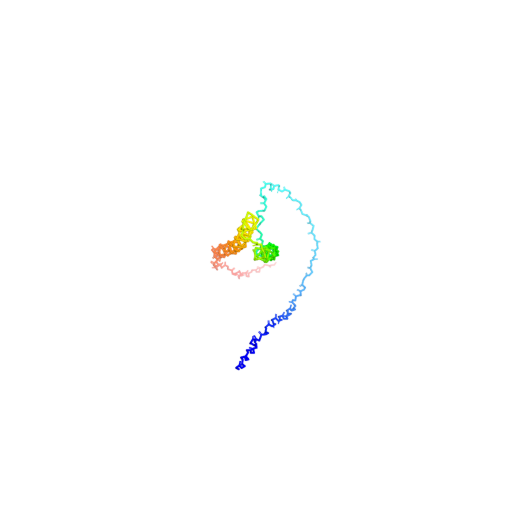 1160 C CA . GLN A 1 156 ? 58.289 5.729 -71.989 1.00 49.09 156 GLN A CA 1
ATOM 1161 C C . GLN A 1 156 ? 59.083 7.037 -71.844 1.00 49.09 156 GLN A C 1
ATOM 1163 O O . GLN A 1 156 ? 58.622 8.046 -71.318 1.00 49.09 156 GLN A O 1
ATOM 1168 N N . THR A 1 157 ? 60.310 6.953 -72.344 1.00 48.62 157 THR A N 1
ATOM 1169 C CA . THR A 1 157 ? 61.280 7.999 -72.662 1.00 48.62 157 THR A CA 1
ATOM 1170 C C . THR A 1 157 ? 60.789 8.965 -73.743 1.00 48.62 157 THR A C 1
ATOM 1172 O O . THR A 1 157 ? 60.331 8.526 -74.794 1.00 48.62 157 THR A O 1
ATOM 1175 N N . ALA A 1 158 ? 61.020 10.258 -73.529 1.00 46.56 158 ALA A N 1
ATOM 1176 C CA . ALA A 1 158 ? 61.219 11.307 -74.536 1.00 46.56 158 ALA A CA 1
ATOM 1177 C C . ALA A 1 158 ? 62.069 12.373 -73.815 1.00 46.56 158 ALA A C 1
ATOM 1179 O O . ALA A 1 158 ? 61.707 12.771 -72.713 1.00 46.56 158 ALA A O 1
ATOM 1180 N N . GLY A 1 159 ? 63.291 12.697 -74.231 1.00 39.69 159 GLY A N 1
ATOM 1181 C CA . GLY A 1 159 ? 63.667 13.255 -75.526 1.00 39.69 159 GLY A CA 1
ATOM 1182 C C . GLY A 1 159 ? 64.257 14.625 -75.226 1.00 39.69 159 GLY A C 1
ATOM 1183 O O . GLY A 1 159 ? 63.459 15.494 -74.821 1.00 39.69 159 GLY A O 1
#